Protein AF-A0A453GKM0-F1 (afdb_monomer)

Mean predicted aligned error: 13.62 Å

Solvent-accessible surface area (backbone atoms only — not comparable to full-atom values): 10386 Å² total; per-residue (Å²): 113,34,30,34,34,32,33,28,54,34,49,58,72,64,46,64,76,41,42,71,58,51,40,50,35,50,33,73,74,59,54,47,85,49,45,45,57,44,78,76,44,75,44,70,41,86,98,52,61,33,18,39,39,31,32,33,50,40,43,39,63,84,92,52,70,64,48,74,66,48,52,51,52,39,52,52,52,50,49,34,36,56,72,60,77,41,76,81,78,55,64,46,96,81,44,48,56,68,46,75,47,45,81,76,38,47,81,93,59,80,88,78,79,69,84,74,66,74,70,74,75,74,80,76,80,82,82,82,90,84,85,74,98,60,66,64,88,80,43,65,92,41,51,67,59,53,52,52,51,48,46,62,74,65,66,62,54,97,90,59,85,88,83,90,81,88,84,132

Foldseek 3Di:
DWKKKWKFLAAPVLCVVCVVLVQVLCCVQQNDPQKGKDFPDWADDPPGSMTMTMMDIGGPPPPDDQDPVSLVSNLVSLLCCQLVVDHRDGPCVRTNGMGDMGTPDGVVDHDHDHPPPPPPPPLPPDDDDDDDPDDPVVCVVPVVVVVVVVCVVVVDDPPDDDDDDDDD

pLDDT: mean 84.75, std 13.04, range [45.22, 97.81]

Sequence (168 aa):
DIVASFRLQKNVSELRGNLSKLVLDIYAEVGVPNSIVAVDLLHPLAGSNWTNVIFSIVPYPKNSTISSMGLSIIRSSFMSLVVRQSTLHLTKSMFGNSSSFEVLKFPGGITIIPPQHAFPPETLHATFNFTLNFPIYKVQDRTDELKDQMKKGLLLNSNEGMRANAAL

Nearest PDB structures (foldseek):
  5c2u-assembly1_A  TM=5.821E-01  e=3.612E-05  Xenopus laevis
  3rg6-assembly1_B  TM=4.804E-01  e=3.299E-01  Synechococcus elongatus PCC 6301
  4v4r-assembly1_AY  TM=2.316E-01  e=1.888E-01  Thermus thermophilus HB8
  7nqh-assembly1_BL  TM=2.927E-01  e=1.214E+00  Homo sapiens
  7oj0-assembly1_8  TM=2.758E-01  e=2.122E+00  Escherichia coli K-12

Organism: Aegilops tauschii subsp. strangulata (NCBI:txid200361)

InterPro domains:
  IPR055464 Domain of unknown function DUF7036 [PF23041] (5-96)

Structure (mmCIF, N/CA/C/O backbone):
data_AF-A0A453GKM0-F1
#
_entry.id   AF-A0A453GKM0-F1
#
loop_
_atom_site.group_PDB
_atom_site.id
_atom_site.type_symbol
_atom_site.label_atom_id
_atom_site.label_alt_id
_atom_site.label_comp_id
_atom_site.label_asym_id
_atom_site.label_entity_id
_atom_site.label_seq_id
_atom_site.pdbx_PDB_ins_code
_atom_site.Cartn_x
_atom_site.Cartn_y
_atom_site.Cartn_z
_atom_site.occupancy
_atom_site.B_iso_or_equiv
_atom_site.auth_seq_id
_atom_site.auth_comp_id
_atom_site.auth_asym_id
_atom_site.auth_atom_id
_atom_site.pdbx_PDB_model_num
ATOM 1 N N . ASP A 1 1 ? 11.221 -8.151 -5.316 1.00 78.88 1 ASP A N 1
ATOM 2 C CA . ASP A 1 1 ? 9.830 -7.704 -5.545 1.00 78.88 1 ASP A CA 1
ATOM 3 C C . ASP A 1 1 ? 9.366 -6.820 -4.413 1.00 78.88 1 ASP A C 1
ATOM 5 O O . ASP A 1 1 ? 9.678 -7.108 -3.256 1.00 78.88 1 ASP A O 1
ATOM 9 N N . ILE A 1 2 ? 8.664 -5.750 -4.767 1.00 95.25 2 ILE A N 1
ATOM 10 C CA . ILE A 1 2 ? 7.949 -4.871 -3.845 1.00 95.25 2 ILE A CA 1
ATOM 11 C C . ILE A 1 2 ? 6.476 -5.256 -3.926 1.00 95.25 2 ILE A C 1
ATOM 13 O O . ILE A 1 2 ? 5.954 -5.359 -5.031 1.00 95.25 2 ILE A O 1
ATOM 17 N N . VAL A 1 3 ? 5.828 -5.481 -2.786 1.00 97.06 3 VAL A N 1
ATOM 18 C CA . VAL A 1 3 ? 4.428 -5.913 -2.711 1.00 97.06 3 VAL A CA 1
ATOM 19 C C . VAL A 1 3 ? 3.706 -5.075 -1.668 1.00 97.06 3 VAL A C 1
ATOM 21 O O . VAL A 1 3 ? 4.197 -4.905 -0.548 1.00 97.06 3 VAL A O 1
ATOM 24 N N . ALA A 1 4 ? 2.534 -4.574 -2.029 1.00 97.12 4 ALA A N 1
ATOM 25 C CA . ALA A 1 4 ? 1.671 -3.810 -1.147 1.00 97.12 4 ALA A CA 1
ATOM 26 C C . ALA A 1 4 ? 0.206 -4.188 -1.364 1.00 97.12 4 ALA A C 1
ATOM 28 O O . ALA A 1 4 ? -0.156 -4.858 -2.335 1.00 97.12 4 ALA A O 1
ATOM 29 N N . SER A 1 5 ? -0.638 -3.768 -0.432 1.00 97.25 5 SER A N 1
ATOM 30 C CA . SER A 1 5 ? -2.076 -3.920 -0.555 1.00 97.25 5 SER A CA 1
ATOM 31 C C . SER A 1 5 ? -2.824 -2.691 -0.083 1.00 97.25 5 SER A C 1
ATOM 33 O O . SER A 1 5 ? -2.304 -1.885 0.683 1.00 97.25 5 SER A O 1
ATOM 35 N N . PHE A 1 6 ? -4.041 -2.533 -0.579 1.00 96.81 6 PHE A N 1
ATOM 36 C CA . PHE A 1 6 ? -4.976 -1.522 -0.115 1.00 96.81 6 PHE A CA 1
ATOM 37 C C . PHE A 1 6 ? -6.402 -1.975 -0.402 1.00 96.81 6 PHE A C 1
ATOM 39 O O . PHE A 1 6 ? -6.653 -2.842 -1.239 1.00 96.81 6 PHE A O 1
ATOM 46 N N . ARG A 1 7 ? -7.365 -1.364 0.279 1.00 95.44 7 ARG A N 1
ATOM 47 C CA . ARG A 1 7 ? -8.783 -1.670 0.112 1.00 95.44 7 ARG A CA 1
ATOM 48 C C . ARG A 1 7 ? -9.437 -0.674 -0.829 1.00 95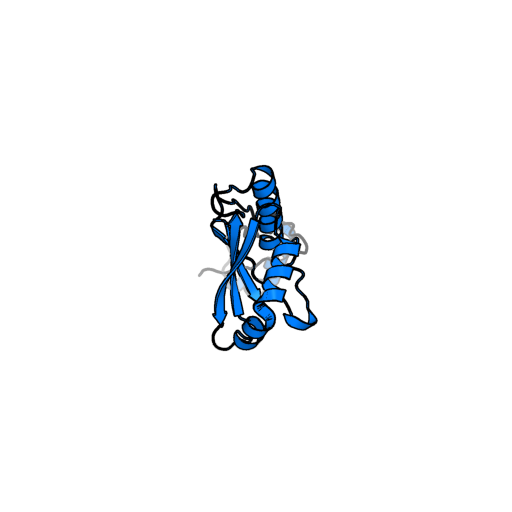.44 7 ARG A C 1
ATOM 50 O O . ARG A 1 7 ? -9.218 0.528 -0.702 1.00 95.44 7 ARG A O 1
ATOM 57 N N . LEU A 1 8 ? -10.296 -1.176 -1.709 1.00 95.19 8 LEU A N 1
ATOM 58 C CA . LEU A 1 8 ? -11.169 -0.393 -2.581 1.00 95.19 8 LEU A CA 1
ATOM 59 C C . LEU A 1 8 ? -12.626 -0.665 -2.268 1.00 95.19 8 LEU A C 1
ATOM 61 O O . LEU A 1 8 ? -13.007 -1.825 -2.141 1.00 95.19 8 LEU A O 1
ATOM 65 N N . GLN A 1 9 ? -13.445 0.382 -2.209 1.00 93.12 9 GLN A N 1
ATOM 66 C CA . GLN A 1 9 ? -14.893 0.277 -2.026 1.00 93.12 9 GLN A CA 1
ATOM 67 C C . GLN A 1 9 ? -15.594 -0.106 -3.340 1.00 93.12 9 GLN A C 1
ATOM 69 O O . GLN A 1 9 ? -16.404 0.644 -3.890 1.00 93.12 9 GLN A O 1
ATOM 74 N N . LYS A 1 10 ? -15.208 -1.256 -3.890 1.00 93.38 10 LYS A N 1
ATOM 75 C CA . LYS A 1 10 ? -15.690 -1.771 -5.166 1.00 93.38 10 LYS A CA 1
ATOM 76 C C . LYS A 1 10 ? -15.675 -3.296 -5.166 1.00 93.38 10 LYS A C 1
ATOM 78 O O . LYS A 1 10 ? -14.793 -3.904 -4.555 1.00 93.38 10 LYS A O 1
ATOM 83 N N . ASN A 1 11 ? -16.609 -3.918 -5.884 1.00 92.12 11 ASN A N 1
ATOM 84 C CA . ASN A 1 11 ? -16.677 -5.374 -5.980 1.00 92.12 11 ASN A CA 1
ATOM 85 C C . ASN A 1 11 ? -15.628 -5.925 -6.957 1.00 92.12 11 ASN A C 1
ATOM 87 O O . ASN A 1 11 ? -15.283 -5.285 -7.952 1.00 92.12 11 ASN A O 1
ATOM 91 N N . VAL A 1 12 ? -15.180 -7.164 -6.728 1.00 92.88 12 VAL A N 1
ATOM 92 C CA . VAL A 1 12 ? -14.171 -7.839 -7.567 1.00 92.88 12 VAL A CA 1
ATOM 93 C C . VAL A 1 12 ? -14.554 -7.834 -9.050 1.00 92.88 12 VAL A C 1
ATOM 95 O O . VAL A 1 12 ? -13.710 -7.541 -9.891 1.00 92.88 12 VAL A O 1
ATOM 98 N N . SER A 1 13 ? -15.815 -8.117 -9.391 1.00 91.56 13 SER A N 1
ATOM 99 C CA . SER A 1 13 ? -16.273 -8.158 -10.789 1.00 91.56 13 SER A CA 1
ATOM 100 C C . SER A 1 13 ? -16.103 -6.813 -11.503 1.00 91.56 13 SER A C 1
ATOM 102 O O . SER A 1 13 ? -15.640 -6.771 -12.641 1.00 91.56 13 SER A O 1
ATOM 104 N N . GLU A 1 14 ? -16.412 -5.708 -10.821 1.00 90.94 14 GLU A N 1
ATOM 105 C CA . GLU A 1 14 ? -16.273 -4.355 -11.371 1.00 90.94 14 GLU A CA 1
ATOM 106 C C . GLU A 1 14 ? -14.799 -3.942 -11.505 1.00 90.94 14 GLU A C 1
ATOM 108 O O . GLU A 1 14 ? -14.421 -3.287 -12.479 1.00 90.94 14 GLU A O 1
ATOM 113 N N . LEU A 1 15 ? -13.956 -4.357 -10.551 1.00 93.19 15 LEU A N 1
ATOM 114 C CA . LEU A 1 15 ? -12.510 -4.134 -10.608 1.00 93.19 15 LEU A CA 1
ATOM 115 C C . LEU A 1 15 ? -11.865 -4.916 -11.752 1.00 93.19 15 LEU 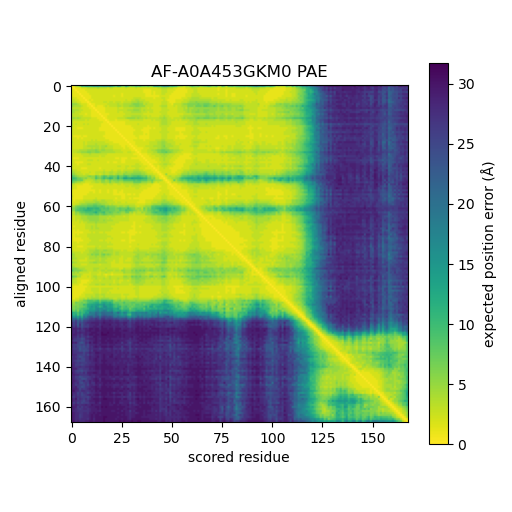A C 1
ATOM 117 O O . LEU A 1 15 ? -11.045 -4.362 -12.480 1.00 93.19 15 LEU A O 1
ATOM 121 N N . ARG A 1 16 ? -12.268 -6.175 -11.966 1.00 93.00 16 ARG A N 1
ATOM 122 C CA . ARG A 1 16 ? -11.774 -6.996 -13.083 1.00 93.00 16 ARG A CA 1
ATOM 123 C C . ARG A 1 16 ? -12.133 -6.393 -14.439 1.00 93.00 16 ARG A C 1
ATOM 125 O O . ARG A 1 16 ? -11.296 -6.423 -15.334 1.00 93.00 16 ARG A O 1
ATOM 132 N N . GLY A 1 17 ? -13.323 -5.804 -14.571 1.00 93.19 17 GLY A N 1
ATOM 133 C CA . GLY A 1 17 ? -13.732 -5.094 -15.788 1.00 93.19 17 GLY A CA 1
ATOM 134 C C . GLY A 1 17 ? -12.881 -3.857 -16.105 1.00 93.19 17 GLY A C 1
ATOM 135 O O . GLY A 1 17 ? -12.766 -3.483 -17.266 1.00 93.19 17 GLY A O 1
ATOM 136 N N . ASN A 1 18 ? -12.240 -3.255 -15.097 1.00 94.50 18 ASN A N 1
ATOM 137 C CA . ASN A 1 18 ? -11.457 -2.020 -15.223 1.00 94.50 18 ASN A CA 1
ATOM 138 C C . ASN A 1 18 ? -9.984 -2.195 -14.809 1.00 94.50 18 ASN A C 1
ATOM 140 O O . ASN A 1 18 ? -9.314 -1.227 -14.438 1.00 94.50 18 ASN A O 1
ATOM 144 N N . LEU A 1 19 ? -9.464 -3.426 -14.877 1.00 95.00 19 LEU A N 1
ATOM 145 C CA . LEU A 1 19 ? -8.154 -3.780 -14.327 1.00 95.00 19 LEU A CA 1
ATOM 146 C C . LEU A 1 19 ? -7.007 -2.975 -14.954 1.00 95.00 19 LEU A C 1
ATOM 148 O O . LEU A 1 19 ? -6.121 -2.512 -14.241 1.00 95.00 19 LEU A O 1
ATOM 152 N N . SER A 1 20 ? -7.038 -2.751 -16.270 1.00 95.25 20 SER A N 1
ATOM 153 C CA . SER A 1 20 ? -6.009 -1.967 -16.968 1.00 95.25 20 SER A CA 1
ATOM 154 C C . SER A 1 20 ? -5.935 -0.530 -16.454 1.00 95.25 20 SER A C 1
ATOM 156 O O . SER A 1 20 ? -4.846 0.003 -16.265 1.00 95.25 20 SER A O 1
ATOM 158 N N . LYS A 1 21 ? -7.088 0.089 -16.176 1.00 95.94 21 LYS A N 1
ATOM 159 C CA . LYS A 1 21 ? -7.139 1.443 -15.622 1.00 95.94 21 LYS A CA 1
ATOM 160 C C . LYS A 1 21 ? -6.679 1.471 -14.164 1.00 95.94 21 LYS A C 1
ATOM 162 O O . LYS A 1 21 ? -5.978 2.399 -13.785 1.00 95.94 21 LYS A O 1
ATOM 167 N N . LEU A 1 22 ? -6.994 0.436 -13.383 1.00 96.31 22 LEU A N 1
ATOM 168 C CA . LEU A 1 22 ? -6.500 0.300 -12.012 1.00 96.31 22 LEU A CA 1
ATOM 169 C C . LEU A 1 22 ? -4.967 0.215 -11.977 1.00 96.31 22 LEU A C 1
ATOM 171 O O . LEU A 1 22 ? -4.334 0.924 -11.203 1.00 96.31 22 LEU A O 1
ATOM 175 N N . VAL A 1 23 ? -4.368 -0.606 -12.844 1.00 96.94 23 VAL A N 1
ATOM 176 C CA . VAL A 1 23 ? -2.905 -0.724 -12.968 1.00 96.94 23 VAL A CA 1
ATOM 177 C C . VAL A 1 23 ? -2.268 0.614 -13.348 1.00 96.94 23 VAL A C 1
ATOM 179 O O . VAL A 1 23 ? -1.260 0.994 -12.757 1.00 96.94 23 VAL A O 1
ATOM 182 N N . LEU A 1 24 ? -2.863 1.339 -14.301 1.00 96.31 24 LEU A N 1
ATOM 183 C CA . LEU A 1 24 ? -2.380 2.658 -14.717 1.00 96.31 24 LEU A CA 1
ATOM 184 C C . LEU A 1 24 ? -2.441 3.683 -13.581 1.00 96.31 24 LEU A C 1
ATOM 186 O O . LEU A 1 24 ? -1.473 4.409 -13.380 1.00 96.31 24 LEU A O 1
ATOM 190 N N . ASP A 1 25 ? -3.544 3.723 -12.834 1.00 96.38 25 ASP A N 1
ATOM 191 C CA . ASP A 1 25 ? -3.703 4.659 -11.719 1.00 96.38 25 ASP A CA 1
ATOM 192 C C . ASP A 1 25 ? -2.712 4.349 -10.588 1.00 96.38 25 ASP A C 1
ATOM 194 O O . ASP A 1 25 ? -2.070 5.254 -10.067 1.00 96.38 25 ASP A O 1
ATOM 198 N N . ILE A 1 26 ? -2.498 3.070 -10.259 1.00 96.94 26 ILE A N 1
ATOM 199 C CA . ILE A 1 26 ? -1.478 2.683 -9.271 1.00 96.94 26 ILE A CA 1
ATOM 200 C C . ILE A 1 26 ? -0.075 3.069 -9.768 1.00 96.94 26 ILE A C 1
ATOM 202 O O . ILE A 1 26 ? 0.722 3.605 -9.000 1.00 96.94 26 ILE A O 1
ATOM 206 N N . TYR A 1 27 ? 0.244 2.836 -11.046 1.00 96.56 27 TYR A N 1
ATOM 207 C CA . TYR A 1 27 ? 1.540 3.230 -11.605 1.00 96.56 27 TYR A CA 1
ATOM 208 C C . TYR A 1 27 ? 1.741 4.752 -11.583 1.00 96.56 27 TYR A C 1
ATOM 210 O O . TYR A 1 27 ? 2.848 5.208 -11.319 1.00 96.56 27 TYR A O 1
ATOM 218 N N . ALA A 1 28 ? 0.692 5.541 -11.815 1.00 95.25 28 ALA A N 1
ATOM 219 C CA . ALA A 1 28 ? 0.774 6.998 -11.740 1.00 95.25 28 ALA A CA 1
ATOM 220 C C . ALA A 1 28 ? 1.094 7.500 -10.320 1.00 95.25 28 ALA A C 1
ATOM 222 O O . ALA A 1 28 ? 1.818 8.481 -10.174 1.00 95.25 28 ALA A O 1
ATOM 223 N N . GLU A 1 29 ? 0.597 6.814 -9.288 1.00 94.50 29 GLU A N 1
ATOM 224 C CA . GLU A 1 29 ? 0.785 7.219 -7.891 1.00 94.50 29 GLU A CA 1
ATOM 225 C C . GLU A 1 29 ? 2.118 6.742 -7.290 1.00 94.50 29 GLU A C 1
ATOM 227 O O . GLU A 1 29 ? 2.748 7.459 -6.512 1.00 94.50 29 GLU A O 1
ATOM 232 N N . VAL A 1 30 ? 2.546 5.512 -7.600 1.00 95.06 30 VAL A N 1
ATOM 233 C CA . VAL A 1 30 ? 3.700 4.874 -6.928 1.00 95.06 30 VAL A CA 1
ATOM 234 C C . VAL A 1 30 ? 4.715 4.236 -7.876 1.00 95.06 30 VAL A C 1
ATOM 236 O O . VAL A 1 30 ? 5.709 3.667 -7.422 1.00 95.06 30 VAL A O 1
ATOM 239 N N . GLY A 1 31 ? 4.476 4.293 -9.184 1.00 93.25 31 GLY A N 1
ATOM 240 C CA . GLY A 1 31 ? 5.373 3.741 -10.190 1.00 93.25 31 GLY A CA 1
ATOM 241 C C . GLY A 1 31 ? 6.660 4.549 -10.335 1.00 93.25 31 GLY A C 1
ATOM 242 O O . GLY A 1 31 ? 6.720 5.750 -10.078 1.00 93.25 31 GLY A O 1
ATOM 243 N N . VAL A 1 32 ? 7.714 3.871 -10.784 1.00 95.44 32 VAL A N 1
ATOM 244 C CA . VAL A 1 32 ? 9.001 4.489 -11.132 1.00 95.44 32 VAL A CA 1
ATOM 245 C C . VAL A 1 32 ? 9.447 4.025 -12.518 1.00 95.44 32 VAL A C 1
ATOM 247 O O . VAL A 1 32 ? 9.017 2.959 -12.971 1.00 95.44 32 VAL A O 1
ATOM 250 N N . PRO A 1 33 ? 10.338 4.765 -13.200 1.00 92.50 33 PRO A N 1
ATOM 251 C CA . PRO A 1 33 ? 10.909 4.310 -14.463 1.00 92.50 33 PRO A CA 1
ATOM 252 C C . PRO A 1 33 ? 11.528 2.910 -14.352 1.00 92.50 33 PRO A C 1
ATOM 254 O O . PRO A 1 33 ? 12.057 2.536 -13.304 1.00 92.50 33 PRO A O 1
ATOM 257 N N . ASN A 1 34 ? 11.499 2.153 -15.450 1.00 91.38 34 ASN A N 1
ATOM 258 C CA . ASN A 1 34 ? 11.994 0.771 -15.522 1.00 91.38 34 ASN A CA 1
ATOM 259 C C . ASN A 1 34 ? 11.302 -0.186 -14.536 1.00 91.38 34 ASN A C 1
ATOM 261 O O . ASN A 1 34 ? 11.902 -1.147 -14.047 1.00 91.38 34 ASN A O 1
ATOM 265 N N . SER A 1 35 ? 10.033 0.079 -14.235 1.00 94.81 35 SER A N 1
ATOM 266 C CA . SER A 1 35 ? 9.180 -0.817 -13.466 1.00 94.81 35 SER A CA 1
ATOM 267 C C . SER A 1 35 ? 7.803 -0.931 -14.103 1.00 94.81 35 SER A C 1
ATOM 269 O O . SER A 1 35 ? 7.416 -0.112 -14.935 1.00 94.81 35 SER A O 1
ATOM 271 N N . ILE A 1 36 ? 7.071 -1.964 -13.713 1.00 95.44 36 ILE A N 1
ATOM 272 C CA . ILE A 1 36 ? 5.652 -2.121 -14.010 1.00 95.44 36 ILE A CA 1
ATOM 273 C C . ILE A 1 36 ? 4.908 -2.446 -12.722 1.00 95.44 36 ILE A C 1
ATOM 275 O O . ILE A 1 36 ? 5.466 -3.043 -11.798 1.00 95.44 36 ILE A O 1
ATOM 279 N N . VAL A 1 37 ? 3.634 -2.068 -12.693 1.00 97.00 37 VAL A N 1
ATOM 280 C CA . VAL A 1 37 ? 2.688 -2.498 -11.666 1.00 97.00 37 VAL A CA 1
ATOM 281 C C . VAL A 1 37 ? 1.930 -3.715 -12.179 1.00 97.00 37 VAL A C 1
ATOM 283 O O . VAL A 1 37 ? 1.415 -3.705 -13.297 1.00 97.00 37 VAL A O 1
ATOM 286 N N . ALA A 1 38 ? 1.824 -4.745 -11.349 1.00 95.88 38 ALA A N 1
ATOM 287 C CA . ALA A 1 38 ? 0.956 -5.888 -11.581 1.00 95.88 38 ALA A CA 1
ATOM 288 C C . ALA A 1 38 ? -0.020 -6.025 -10.411 1.00 95.88 38 ALA A C 1
ATOM 290 O O . ALA A 1 38 ? 0.378 -5.935 -9.256 1.00 95.88 38 ALA A O 1
ATOM 291 N N . VAL A 1 39 ? -1.305 -6.226 -10.700 1.00 97.00 39 VAL A N 1
ATOM 292 C CA . VAL A 1 39 ? -2.288 -6.592 -9.672 1.00 97.00 39 VAL A CA 1
ATOM 293 C C . VAL A 1 39 ? -2.249 -8.108 -9.525 1.00 97.00 39 VAL A C 1
ATOM 295 O O . VAL A 1 39 ? -2.638 -8.827 -10.444 1.00 97.00 39 VAL A O 1
ATOM 298 N N . ASP A 1 40 ? -1.766 -8.578 -8.379 1.00 95.75 40 ASP A N 1
ATOM 299 C CA . ASP A 1 40 ? -1.522 -9.995 -8.113 1.00 95.75 40 ASP A CA 1
ATOM 300 C C . ASP A 1 40 ? -2.801 -10.709 -7.655 1.00 95.75 40 ASP A C 1
ATOM 302 O O . ASP A 1 40 ? -3.077 -11.835 -8.068 1.00 95.75 40 ASP A O 1
ATOM 306 N N . LEU A 1 41 ? -3.600 -10.058 -6.799 1.00 96.06 41 LEU A N 1
ATOM 307 C CA . LEU A 1 41 ? -4.817 -10.646 -6.238 1.00 96.06 41 LEU A CA 1
ATOM 308 C C . LEU A 1 41 ? -5.880 -9.587 -5.935 1.00 96.06 41 LEU A C 1
ATOM 310 O O . LEU A 1 41 ? -5.591 -8.515 -5.410 1.00 96.06 41 LEU A O 1
ATOM 314 N N . LEU A 1 42 ? -7.136 -9.940 -6.205 1.00 96.62 42 LEU A N 1
ATOM 315 C CA . LEU A 1 42 ? -8.320 -9.209 -5.763 1.00 96.62 42 LEU A CA 1
ATOM 316 C C . LEU A 1 42 ? -9.097 -10.096 -4.791 1.00 96.62 42 LEU A C 1
ATOM 318 O O . LEU A 1 42 ? -9.712 -11.078 -5.207 1.00 96.62 42 LEU A O 1
ATOM 322 N N . HIS A 1 43 ? -9.054 -9.770 -3.502 1.00 95.12 43 HIS A N 1
ATOM 323 C CA . HIS A 1 43 ? -9.687 -10.560 -2.450 1.00 95.12 43 HIS A CA 1
ATOM 324 C C . HIS A 1 43 ? -10.941 -9.842 -1.921 1.00 95.12 43 HIS A C 1
ATOM 326 O O . HIS A 1 43 ? -10.813 -8.767 -1.330 1.00 95.12 43 HIS A O 1
ATOM 332 N N . PRO A 1 44 ? -12.154 -10.387 -2.115 1.00 93.94 44 PRO A N 1
ATOM 333 C CA . PRO A 1 44 ? -13.375 -9.761 -1.615 1.00 93.94 44 PRO A CA 1
ATOM 334 C C . PRO A 1 44 ? -13.427 -9.823 -0.084 1.00 93.94 44 PRO A C 1
ATOM 336 O O . PRO A 1 44 ? -13.118 -10.856 0.505 1.00 93.94 44 PRO A O 1
ATOM 339 N N . LEU A 1 45 ? -13.854 -8.744 0.574 1.00 90.62 45 LEU A N 1
ATOM 340 C CA . LEU A 1 45 ? -14.129 -8.780 2.010 1.00 90.62 45 LEU A CA 1
ATOM 341 C C . LEU A 1 45 ? -15.551 -9.306 2.231 1.00 90.62 45 LEU A C 1
ATOM 343 O O . LEU A 1 45 ? -16.521 -8.718 1.751 1.00 90.62 45 LEU A O 1
ATOM 347 N N . ALA A 1 46 ? -15.677 -10.415 2.962 1.00 86.81 46 ALA A N 1
ATOM 348 C CA . ALA A 1 46 ? -16.966 -11.045 3.230 1.00 86.81 46 ALA A CA 1
ATOM 349 C C . ALA A 1 46 ? -17.956 -10.058 3.876 1.00 86.81 46 ALA A C 1
ATOM 351 O O . ALA A 1 46 ? -17.618 -9.357 4.829 1.00 86.81 46 ALA A O 1
ATOM 352 N N . GLY A 1 47 ? -19.180 -10.008 3.343 1.00 82.94 47 GLY A N 1
ATOM 353 C CA . GLY A 1 47 ? -20.244 -9.137 3.854 1.00 82.94 47 GLY A CA 1
ATOM 354 C C . GLY A 1 47 ? -20.029 -7.639 3.605 1.00 82.94 47 GLY A C 1
ATOM 355 O O . GLY A 1 47 ? -20.665 -6.824 4.265 1.00 82.94 47 GLY A O 1
ATOM 356 N N . SER A 1 48 ? -19.138 -7.261 2.684 1.00 87.50 48 SER A N 1
ATOM 357 C CA . SER A 1 48 ? -18.760 -5.871 2.438 1.00 87.50 48 SER A CA 1
ATOM 358 C C . SER A 1 48 ? -18.634 -5.573 0.942 1.00 87.50 48 SER A C 1
ATOM 360 O O . SER A 1 48 ? -18.314 -6.455 0.150 1.00 87.50 48 SER A O 1
ATOM 362 N N . ASN A 1 49 ? -18.838 -4.314 0.544 1.00 90.06 49 ASN A N 1
ATOM 363 C CA . ASN A 1 49 ? -18.576 -3.842 -0.823 1.00 90.06 49 ASN A CA 1
ATOM 364 C C . ASN A 1 49 ? -17.109 -3.436 -1.033 1.00 90.06 49 ASN A C 1
ATOM 366 O O . ASN A 1 49 ? -16.802 -2.608 -1.889 1.00 90.06 49 ASN A O 1
ATOM 370 N N . TRP A 1 50 ? -16.214 -3.979 -0.211 1.00 94.12 50 TRP A N 1
ATOM 371 C CA . TRP A 1 50 ? -14.791 -3.701 -0.258 1.00 94.12 50 TRP A CA 1
ATOM 372 C C . TRP A 1 50 ? -14.023 -4.897 -0.816 1.00 94.12 50 TRP A C 1
ATOM 374 O O . TRP A 1 50 ? -14.297 -6.050 -0.484 1.00 94.12 50 TRP A O 1
ATOM 384 N N . THR A 1 51 ? -13.006 -4.611 -1.618 1.00 95.62 51 THR A N 1
ATOM 385 C CA . THR A 1 51 ? -12.052 -5.594 -2.129 1.00 95.62 51 THR A CA 1
ATOM 386 C C . THR A 1 51 ? -10.654 -5.195 -1.690 1.00 95.62 51 THR A C 1
ATOM 388 O O . THR A 1 51 ? -10.259 -4.039 -1.846 1.00 95.62 51 THR A O 1
ATOM 391 N N . ASN A 1 52 ? -9.897 -6.145 -1.151 1.00 96.62 52 ASN A N 1
ATOM 392 C CA . ASN A 1 52 ? -8.471 -5.981 -0.926 1.00 96.62 52 ASN A CA 1
ATOM 393 C C . ASN A 1 52 ? -7.726 -6.216 -2.243 1.00 96.62 52 ASN A C 1
ATOM 395 O O . ASN A 1 52 ? -7.833 -7.289 -2.840 1.00 96.62 52 ASN A O 1
ATOM 399 N N . VAL A 1 53 ? -6.989 -5.211 -2.692 1.00 97.44 53 VAL A N 1
ATOM 400 C CA . VAL A 1 53 ? -6.147 -5.262 -3.883 1.00 97.44 53 VAL A CA 1
ATOM 401 C C . VAL A 1 53 ? -4.724 -5.513 -3.427 1.00 97.44 53 VAL A C 1
ATOM 403 O O . VAL A 1 53 ? -4.167 -4.699 -2.698 1.00 97.44 53 VAL A O 1
ATOM 406 N N . ILE A 1 54 ? -4.133 -6.619 -3.864 1.00 97.81 54 ILE A N 1
ATOM 407 C CA . ILE A 1 54 ? -2.710 -6.905 -3.691 1.00 97.81 54 ILE A CA 1
ATOM 408 C C . ILE A 1 54 ? -2.032 -6.643 -5.026 1.00 97.81 54 ILE A C 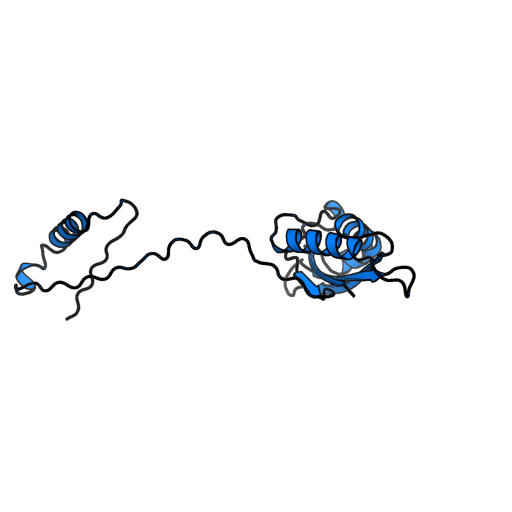1
ATOM 410 O O . ILE A 1 54 ? -2.487 -7.138 -6.060 1.00 97.81 54 ILE A O 1
ATOM 414 N N . PHE A 1 55 ? -0.967 -5.855 -5.002 1.00 97.81 55 PHE A N 1
ATOM 415 C CA . PHE A 1 55 ? -0.215 -5.508 -6.193 1.00 97.81 55 PHE A CA 1
ATOM 416 C C . PHE A 1 55 ? 1.287 -5.536 -5.927 1.00 97.81 55 PHE A C 1
ATOM 418 O O . PHE A 1 55 ? 1.754 -5.332 -4.800 1.00 97.81 55 PHE A O 1
ATOM 425 N N . SER A 1 56 ? 2.038 -5.725 -7.003 1.00 97.31 56 SER A N 1
ATOM 426 C CA . SER A 1 56 ? 3.485 -5.744 -7.006 1.00 97.31 56 SER A CA 1
ATOM 427 C C . SER A 1 56 ? 4.054 -4.690 -7.949 1.00 97.31 56 SER A C 1
ATOM 429 O O . SER A 1 56 ? 3.486 -4.378 -8.996 1.00 97.31 56 SER A O 1
ATOM 431 N N . ILE A 1 57 ? 5.198 -4.128 -7.555 1.00 96.50 57 ILE A N 1
ATOM 432 C CA . ILE A 1 57 ? 6.048 -3.311 -8.423 1.00 96.50 57 ILE A CA 1
ATOM 433 C C . ILE A 1 57 ? 7.276 -4.154 -8.747 1.00 96.50 57 ILE A C 1
ATOM 435 O O . ILE A 1 57 ? 8.049 -4.525 -7.851 1.00 96.50 57 ILE A O 1
ATOM 439 N N . VAL A 1 58 ? 7.443 -4.472 -10.029 1.00 94.81 58 VAL A N 1
ATOM 440 C CA . VAL A 1 58 ? 8.521 -5.337 -10.518 1.00 94.81 58 VAL A CA 1
ATOM 441 C C . VAL A 1 58 ? 9.355 -4.629 -11.588 1.00 94.81 58 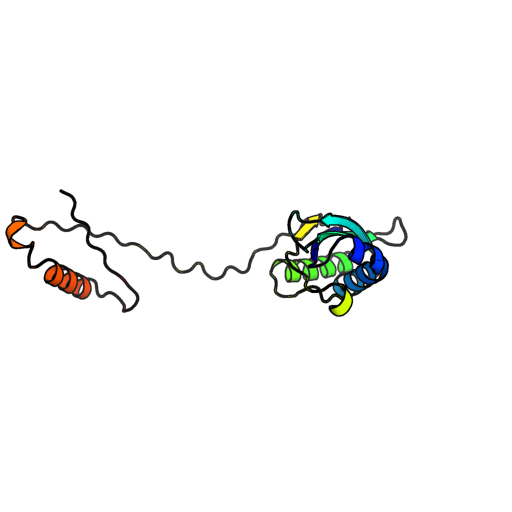VAL A C 1
ATOM 443 O O . VAL A 1 58 ? 8.820 -3.793 -12.319 1.00 94.81 58 VAL A O 1
ATOM 446 N N . PRO A 1 59 ? 10.662 -4.928 -11.694 1.00 94.00 59 PRO A N 1
ATOM 447 C CA . PRO A 1 59 ? 11.514 -4.336 -12.719 1.00 94.00 59 PRO A CA 1
ATOM 448 C C . PRO A 1 59 ? 11.050 -4.687 -14.140 1.00 94.00 59 PRO A C 1
ATOM 450 O O . PRO A 1 59 ? 10.635 -5.817 -14.414 1.00 94.00 59 PRO A O 1
ATOM 453 N N . TYR A 1 60 ? 11.164 -3.723 -15.051 1.00 91.94 60 TYR A N 1
ATOM 454 C CA . TYR A 1 60 ? 10.933 -3.907 -16.481 1.00 91.94 60 TYR A CA 1
ATOM 455 C C . TYR A 1 60 ? 12.006 -3.159 -17.289 1.00 91.94 60 TYR A C 1
ATOM 457 O O . TYR A 1 60 ? 12.278 -1.999 -16.976 1.00 91.94 60 TYR A O 1
ATOM 465 N N . PRO A 1 61 ? 12.637 -3.765 -18.313 1.00 91.50 61 PRO A N 1
ATOM 466 C CA . PRO A 1 61 ? 12.410 -5.110 -18.859 1.00 91.50 61 PRO A CA 1
ATOM 467 C C . PRO A 1 61 ? 12.755 -6.236 -17.872 1.00 91.50 61 PRO A C 1
ATOM 469 O O . PRO A 1 61 ? 13.475 -6.021 -16.900 1.00 91.50 61 PRO A O 1
ATOM 472 N N . LYS A 1 62 ? 12.231 -7.449 -18.106 1.00 82.50 62 LYS A N 1
ATOM 473 C CA . LYS A 1 62 ? 12.542 -8.615 -17.256 1.00 82.50 62 LYS A CA 1
ATOM 474 C C . LYS A 1 62 ? 14.065 -8.783 -17.133 1.00 82.50 62 LYS A C 1
ATOM 476 O O . LYS A 1 62 ? 14.773 -8.652 -18.127 1.00 82.50 62 LYS A O 1
ATOM 481 N N . ASN A 1 63 ? 14.537 -9.094 -15.924 1.00 84.25 63 ASN A N 1
ATOM 482 C CA . ASN A 1 63 ? 15.952 -9.174 -15.516 1.00 84.25 63 ASN A CA 1
ATOM 483 C C . ASN A 1 63 ? 16.665 -7.830 -15.282 1.00 84.25 63 ASN A C 1
ATOM 485 O O . ASN A 1 63 ? 17.857 -7.832 -14.979 1.00 84.25 63 ASN A O 1
ATOM 489 N N . SER A 1 64 ? 15.970 -6.694 -15.379 1.00 89.69 64 SER A N 1
ATOM 490 C CA . SER A 1 64 ? 16.500 -5.428 -14.871 1.00 89.69 64 SER A CA 1
ATOM 491 C C . SER A 1 64 ? 16.369 -5.340 -13.346 1.00 89.69 64 SER A C 1
ATOM 493 O O . SER A 1 64 ? 15.748 -6.182 -12.689 1.00 89.69 64 SER A O 1
ATOM 495 N N . THR A 1 65 ? 16.960 -4.298 -12.767 1.00 90.50 65 THR A N 1
ATOM 496 C CA . THR A 1 65 ? 16.786 -3.942 -11.360 1.00 90.50 65 THR A CA 1
ATOM 497 C C . THR A 1 65 ? 16.187 -2.546 -11.252 1.00 90.50 65 THR A C 1
ATOM 499 O O . THR A 1 65 ? 16.486 -1.653 -12.046 1.00 90.50 65 THR A O 1
ATOM 502 N N . ILE A 1 66 ? 15.328 -2.346 -10.251 1.00 93.00 66 ILE A N 1
ATOM 503 C CA . ILE A 1 66 ? 14.895 -0.998 -9.877 1.00 93.00 66 ILE A CA 1
ATOM 504 C C . ILE A 1 66 ? 16.099 -0.306 -9.233 1.00 93.00 66 ILE A C 1
ATOM 506 O O . ILE A 1 66 ? 16.739 -0.867 -8.342 1.00 93.00 66 ILE A O 1
ATOM 510 N N . SER A 1 67 ? 16.417 0.901 -9.695 1.00 93.81 67 SER A N 1
ATOM 511 C CA . SER A 1 67 ? 17.560 1.663 -9.191 1.00 93.81 67 SER A CA 1
ATOM 512 C C . SER A 1 67 ? 17.400 2.014 -7.709 1.00 93.81 67 SER A C 1
ATOM 514 O O . SER A 1 67 ? 16.285 2.128 -7.198 1.00 93.81 67 SER A O 1
ATOM 516 N N . SER A 1 68 ? 18.511 2.274 -7.016 1.00 92.88 68 SER A N 1
ATOM 517 C CA . SER A 1 68 ? 18.490 2.723 -5.615 1.00 92.88 68 SER A CA 1
ATOM 518 C C . SER A 1 68 ? 17.652 3.992 -5.422 1.00 92.88 68 SER A C 1
ATOM 520 O O . SER A 1 68 ? 16.951 4.122 -4.423 1.00 92.88 68 SER A O 1
ATOM 522 N N . MET A 1 69 ? 17.676 4.901 -6.404 1.00 94.31 69 MET A N 1
ATOM 523 C CA . MET A 1 69 ? 16.819 6.089 -6.422 1.00 94.31 69 MET A CA 1
ATOM 524 C C . MET A 1 69 ? 15.336 5.708 -6.518 1.00 94.31 69 MET A C 1
ATOM 526 O O . MET A 1 69 ? 14.531 6.186 -5.724 1.00 94.31 69 MET A O 1
ATOM 530 N N . GLY A 1 70 ? 14.976 4.804 -7.437 1.00 94.62 70 GLY A N 1
ATOM 531 C CA . GLY A 1 70 ? 13.604 4.311 -7.574 1.00 94.62 70 GLY A CA 1
ATOM 532 C C . GLY A 1 70 ? 13.101 3.636 -6.296 1.00 94.62 70 GLY A C 1
ATOM 533 O O . GLY A 1 70 ? 11.996 3.919 -5.846 1.00 94.62 70 GLY A O 1
ATOM 534 N N . LEU A 1 71 ? 13.937 2.820 -5.647 1.00 94.31 71 LEU A N 1
ATOM 535 C CA . LEU A 1 71 ? 13.608 2.213 -4.355 1.00 94.31 71 LEU A CA 1
ATOM 536 C C . LEU A 1 71 ? 13.357 3.269 -3.269 1.00 94.31 71 LEU A C 1
ATOM 538 O O . LEU A 1 71 ? 12.403 3.136 -2.507 1.00 94.31 71 LEU A O 1
ATOM 542 N N . SER A 1 72 ? 14.172 4.323 -3.196 1.00 93.50 72 SER A N 1
ATOM 543 C CA . SER A 1 72 ? 13.975 5.410 -2.228 1.00 93.50 72 SER A CA 1
ATOM 544 C C . SER A 1 72 ? 12.676 6.183 -2.467 1.00 93.50 72 SER A C 1
ATOM 546 O O . SER A 1 72 ? 11.975 6.489 -1.503 1.00 93.50 72 SER A O 1
ATOM 548 N N . ILE A 1 73 ? 12.324 6.439 -3.731 1.00 95.12 73 ILE A N 1
ATOM 549 C CA . ILE A 1 73 ? 11.063 7.096 -4.104 1.00 95.12 73 ILE A CA 1
ATOM 550 C C . ILE A 1 73 ? 9.871 6.237 -3.670 1.00 95.12 73 ILE A C 1
ATOM 552 O O . ILE A 1 73 ? 9.029 6.711 -2.912 1.00 95.12 73 ILE A O 1
ATOM 556 N N . ILE A 1 74 ? 9.838 4.955 -4.057 1.00 95.56 74 ILE A N 1
ATOM 557 C CA . ILE A 1 74 ? 8.736 4.051 -3.685 1.00 95.56 74 ILE A CA 1
ATOM 558 C C . ILE A 1 74 ? 8.629 3.937 -2.161 1.00 95.56 74 ILE A C 1
ATOM 560 O O . ILE A 1 74 ? 7.529 3.993 -1.615 1.00 95.56 74 ILE A O 1
ATOM 564 N N . ARG A 1 75 ? 9.764 3.811 -1.457 1.00 94.62 75 ARG A N 1
ATOM 565 C CA . ARG A 1 75 ? 9.792 3.748 0.010 1.00 94.62 75 ARG A CA 1
ATOM 566 C C . ARG A 1 75 ? 9.147 4.987 0.632 1.00 94.62 75 ARG A C 1
ATOM 568 O O . ARG A 1 75 ? 8.335 4.838 1.540 1.00 94.62 75 ARG A O 1
ATOM 575 N N . SER A 1 76 ? 9.486 6.182 0.148 1.00 92.56 76 SER A N 1
ATOM 576 C CA . SER A 1 76 ? 8.913 7.441 0.639 1.00 92.56 76 SER A CA 1
ATOM 577 C C . SER A 1 76 ? 7.403 7.519 0.386 1.00 92.56 76 SER A C 1
ATOM 579 O O . SER A 1 76 ? 6.650 7.808 1.319 1.00 92.56 76 SER A O 1
ATOM 581 N N . SER A 1 77 ? 6.945 7.163 -0.820 1.00 94.25 77 SER A N 1
ATOM 582 C CA . SER A 1 77 ? 5.514 7.121 -1.145 1.00 94.25 77 SER A CA 1
ATOM 583 C C . SER A 1 77 ? 4.759 6.132 -0.255 1.00 94.25 77 SER A C 1
ATOM 585 O O . SER A 1 77 ? 3.739 6.478 0.336 1.00 94.25 77 SER A O 1
ATOM 587 N N . PHE A 1 78 ? 5.282 4.915 -0.083 1.00 94.75 78 PHE A N 1
ATOM 588 C CA . PHE A 1 78 ? 4.662 3.892 0.764 1.00 94.75 78 PHE A CA 1
ATOM 589 C C . PHE A 1 78 ? 4.595 4.326 2.227 1.00 94.75 78 PHE A C 1
ATOM 591 O O . PHE A 1 78 ? 3.563 4.143 2.865 1.00 94.75 78 PHE A O 1
ATOM 598 N N . MET A 1 79 ? 5.661 4.937 2.754 1.00 92.12 79 MET A N 1
ATOM 599 C CA . MET A 1 79 ? 5.651 5.496 4.106 1.00 92.12 79 MET A CA 1
ATOM 600 C C . MET A 1 79 ? 4.519 6.511 4.270 1.00 92.12 79 MET A C 1
ATOM 602 O O . MET A 1 79 ? 3.723 6.369 5.195 1.00 92.12 79 MET A O 1
ATOM 606 N N . SER A 1 80 ? 4.406 7.471 3.347 1.00 91.75 80 SER A N 1
ATOM 607 C CA . SER A 1 80 ? 3.362 8.503 3.369 1.00 91.75 80 SER A CA 1
ATOM 608 C C . SER A 1 80 ? 1.945 7.912 3.334 1.00 91.75 80 SER A C 1
ATOM 610 O O . SER A 1 80 ? 1.079 8.344 4.101 1.00 91.75 80 SER A O 1
ATOM 612 N N . LEU A 1 81 ? 1.724 6.885 2.505 1.00 93.25 81 LEU A N 1
ATOM 613 C CA . LEU A 1 81 ? 0.440 6.187 2.387 1.00 93.25 81 LEU A CA 1
ATOM 614 C C . LEU A 1 81 ? 0.078 5.401 3.656 1.00 93.25 81 LEU A C 1
ATOM 616 O O . LEU A 1 81 ? -1.068 5.452 4.104 1.00 93.25 81 LEU A O 1
ATOM 620 N N . VAL A 1 82 ? 1.040 4.705 4.273 1.00 91.88 82 VAL A N 1
ATOM 621 C CA . VAL A 1 82 ? 0.797 3.939 5.510 1.00 91.88 82 VAL A CA 1
ATOM 622 C C . VAL A 1 82 ? 0.450 4.861 6.677 1.00 91.88 82 VAL A C 1
ATOM 624 O O . VAL A 1 82 ? -0.511 4.598 7.400 1.00 91.88 82 VAL A O 1
ATOM 627 N N . VAL A 1 83 ? 1.193 5.960 6.862 1.00 89.75 83 VAL A N 1
ATOM 628 C CA . VAL A 1 83 ? 0.907 6.923 7.942 1.00 89.75 83 VAL A CA 1
ATOM 629 C C . VAL A 1 83 ? -0.245 7.876 7.610 1.00 89.75 83 VAL A C 1
ATOM 631 O O . VAL A 1 83 ? -0.544 8.765 8.404 1.00 89.75 83 VAL A O 1
ATOM 634 N N . ARG A 1 84 ? -0.905 7.689 6.457 1.00 89.25 84 ARG A N 1
ATOM 635 C CA . ARG A 1 84 ? -2.059 8.476 5.991 1.00 89.25 84 ARG A CA 1
ATOM 636 C C . ARG A 1 84 ? -1.763 9.971 5.824 1.00 89.25 84 ARG A C 1
ATOM 638 O O . ARG A 1 84 ? -2.672 10.791 5.904 1.00 89.25 84 ARG A O 1
ATOM 645 N N . GLN A 1 85 ? -0.502 10.324 5.575 1.00 87.12 85 GLN A N 1
ATOM 646 C CA . GLN A 1 85 ? -0.122 11.675 5.141 1.00 87.12 85 GLN A CA 1
ATOM 647 C C . GLN A 1 85 ? -0.551 11.934 3.693 1.00 87.12 85 GLN A C 1
ATOM 649 O O . GLN A 1 85 ? -0.764 13.078 3.305 1.00 87.12 85 GLN A O 1
ATOM 654 N N . SER A 1 86 ? -0.696 10.868 2.909 1.00 89.56 86 SER A N 1
ATOM 655 C CA . SER A 1 86 ? -1.281 10.888 1.574 1.00 89.56 86 SER A CA 1
ATOM 656 C C . SER A 1 86 ? -2.274 9.740 1.404 1.00 89.56 86 SER A C 1
ATOM 658 O O . SER A 1 86 ? -2.343 8.807 2.211 1.00 89.56 86 SER A O 1
ATOM 660 N N . THR A 1 87 ? -3.062 9.824 0.339 1.00 90.38 87 THR A N 1
ATOM 661 C CA . THR A 1 87 ? -4.008 8.795 -0.095 1.00 90.38 87 THR A CA 1
ATOM 662 C C . THR A 1 87 ? -3.747 8.457 -1.554 1.00 90.38 87 THR A C 1
ATOM 664 O O . THR A 1 87 ? -3.323 9.331 -2.300 1.00 90.38 87 THR A O 1
ATOM 667 N N . LEU A 1 88 ? -4.037 7.222 -1.971 1.00 91.81 88 LEU A N 1
ATOM 668 C CA . LEU A 1 88 ? -3.982 6.845 -3.385 1.00 91.81 88 LEU A CA 1
ATOM 669 C C . LEU A 1 88 ? -5.094 7.555 -4.166 1.00 91.81 88 LEU A C 1
ATOM 671 O O . LEU A 1 88 ? -6.282 7.326 -3.918 1.00 91.81 88 LEU A O 1
ATOM 675 N N . HIS A 1 89 ? -4.720 8.381 -5.137 1.00 91.06 89 HIS A N 1
ATOM 676 C CA . HIS A 1 89 ? -5.667 9.060 -6.016 1.00 91.06 89 HIS A CA 1
ATOM 677 C C . HIS A 1 89 ? -5.966 8.204 -7.240 1.00 91.06 89 HIS A C 1
ATOM 679 O O . HIS A 1 89 ? -5.380 8.336 -8.309 1.00 91.06 89 HIS A O 1
ATOM 685 N N . LEU A 1 90 ? -6.932 7.310 -7.075 1.00 93.69 90 LEU A N 1
ATOM 686 C CA . LEU A 1 90 ? -7.459 6.516 -8.176 1.00 93.69 90 LEU A CA 1
ATOM 687 C C . LEU A 1 90 ? -8.622 7.254 -8.842 1.00 93.69 90 LEU A C 1
ATOM 689 O O . LEU A 1 90 ? -9.224 8.164 -8.265 1.00 93.69 90 LEU A O 1
ATOM 693 N N . THR A 1 91 ? -8.986 6.844 -10.056 1.00 92.88 91 THR A N 1
ATOM 694 C CA . THR A 1 91 ? -10.124 7.417 -10.783 1.00 92.88 91 THR A CA 1
ATOM 695 C C . THR A 1 91 ? -11.419 7.191 -9.999 1.00 92.88 91 THR A C 1
ATOM 697 O O . THR A 1 91 ? -12.041 6.130 -10.073 1.00 92.88 91 THR A O 1
ATOM 700 N N . LYS A 1 92 ? -11.832 8.201 -9.224 1.00 86.25 92 LYS A N 1
ATOM 701 C CA . LYS A 1 92 ? -12.874 8.081 -8.192 1.00 86.25 92 LYS A CA 1
ATOM 702 C C . LYS A 1 92 ? -14.222 7.607 -8.732 1.00 86.25 92 LYS A C 1
ATOM 704 O O . LYS A 1 92 ? -14.887 6.805 -8.084 1.00 86.25 92 LYS A O 1
ATOM 709 N N . SER A 1 93 ? -14.602 8.050 -9.931 1.00 88.56 93 SER A N 1
ATOM 710 C CA . SER A 1 93 ? -15.825 7.598 -10.611 1.00 88.56 93 SER A CA 1
ATOM 711 C C . SER A 1 93 ? -15.828 6.094 -10.912 1.00 88.56 93 SER A C 1
ATOM 713 O O . SER A 1 93 ? -16.891 5.483 -10.958 1.00 88.56 93 SER A O 1
ATOM 715 N N . MET A 1 94 ? -14.648 5.492 -11.083 1.00 89.44 94 MET A N 1
ATOM 716 C CA . MET A 1 94 ? -14.469 4.081 -11.431 1.00 89.44 94 MET A CA 1
ATOM 717 C C . MET A 1 94 ? -14.208 3.205 -10.206 1.00 89.44 94 MET A C 1
ATOM 719 O O . MET A 1 94 ? -14.700 2.084 -10.155 1.00 89.44 94 MET A O 1
ATOM 723 N N . PHE A 1 95 ? -13.456 3.695 -9.217 1.00 91.19 95 PHE A N 1
ATOM 724 C CA . PHE A 1 95 ? -12.941 2.859 -8.122 1.00 91.19 95 PHE A CA 1
ATOM 725 C C . PHE A 1 95 ? -13.445 3.242 -6.728 1.00 91.19 95 PHE A C 1
ATOM 727 O O . PHE A 1 95 ? -13.226 2.494 -5.777 1.00 91.19 95 PHE A O 1
ATOM 734 N N . GLY A 1 96 ? -14.157 4.363 -6.596 1.00 88.81 96 GLY A N 1
ATOM 735 C CA . GLY A 1 96 ? -14.654 4.832 -5.308 1.00 88.81 96 GLY A CA 1
ATOM 736 C C . GLY A 1 96 ? -13.524 5.271 -4.378 1.00 88.81 96 GLY A C 1
ATOM 737 O O . GLY A 1 96 ? -12.570 5.920 -4.805 1.00 88.81 96 GLY A O 1
ATOM 738 N N . ASN A 1 97 ? -13.661 4.952 -3.091 1.00 91.56 97 ASN A N 1
ATOM 739 C CA . ASN A 1 97 ? -12.685 5.318 -2.069 1.00 91.56 97 ASN A CA 1
ATOM 740 C C . ASN A 1 97 ? -11.653 4.203 -1.862 1.00 91.56 97 ASN A C 1
ATOM 742 O O . ASN A 1 97 ? -12.003 3.020 -1.825 1.00 91.56 97 ASN A O 1
ATOM 746 N N . SER A 1 98 ? -10.397 4.597 -1.649 1.00 93.38 98 SER A N 1
ATOM 747 C CA . SER A 1 98 ? -9.314 3.713 -1.218 1.00 93.38 98 SER A CA 1
ATOM 748 C C . SER A 1 98 ? -9.018 3.879 0.272 1.00 93.38 98 SER A C 1
ATOM 750 O O . SER A 1 98 ? -9.097 4.991 0.796 1.00 93.38 98 SER A O 1
ATOM 752 N N . SER A 1 99 ? -8.629 2.809 0.962 1.00 92.44 99 SER A N 1
ATOM 753 C CA . SER A 1 99 ? -8.205 2.877 2.366 1.00 92.44 99 SER A CA 1
ATOM 754 C C . SER A 1 99 ? -7.243 1.749 2.743 1.00 92.44 99 SER A C 1
ATOM 756 O O . SER A 1 99 ? -6.990 0.854 1.941 1.00 92.44 99 SER A O 1
ATOM 758 N N . SER A 1 100 ? -6.722 1.786 3.974 1.00 92.38 100 SER A 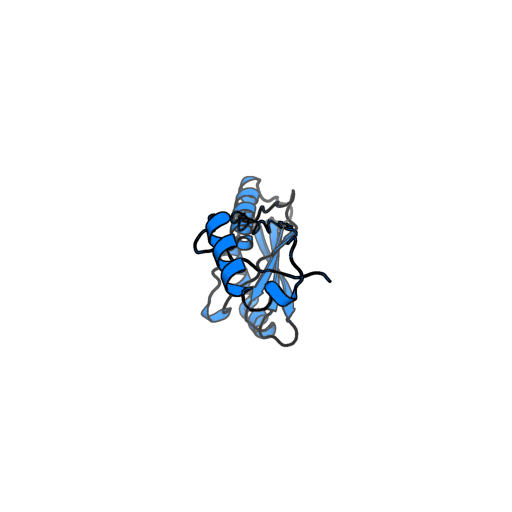N 1
ATOM 759 C CA . SER A 1 100 ? -5.940 0.695 4.580 1.00 92.38 100 SER A CA 1
ATOM 760 C C . SER A 1 100 ? -4.761 0.233 3.721 1.00 92.38 100 SER A C 1
ATOM 762 O O . SER A 1 100 ? -4.672 -0.940 3.372 1.00 92.38 100 SER A O 1
ATOM 764 N N . PHE A 1 101 ? -3.885 1.169 3.352 1.00 95.12 101 PHE A N 1
ATOM 765 C CA . PHE A 1 101 ? -2.663 0.834 2.632 1.00 95.12 101 PHE A CA 1
ATOM 766 C C . PHE A 1 101 ? -1.677 0.103 3.552 1.00 95.12 101 PHE A C 1
ATOM 768 O O . PHE A 1 101 ? -1.385 0.569 4.654 1.00 95.12 101 PHE A O 1
ATOM 775 N N . GLU A 1 102 ? -1.147 -1.021 3.083 1.00 94.00 102 GLU A N 1
ATOM 776 C CA . GLU A 1 102 ? -0.239 -1.898 3.816 1.00 94.00 102 GLU A CA 1
ATOM 777 C C . GLU A 1 102 ? 0.927 -2.324 2.921 1.00 94.00 102 GLU A C 1
ATOM 779 O O . GLU A 1 102 ? 0.744 -2.710 1.765 1.00 94.00 102 GLU A O 1
ATOM 784 N N . VAL A 1 103 ? 2.143 -2.299 3.467 1.00 94.94 103 VAL A N 1
ATOM 785 C CA . VAL A 1 103 ? 3.333 -2.829 2.791 1.00 94.94 103 VAL A CA 1
ATOM 786 C C . VAL A 1 103 ? 3.513 -4.284 3.202 1.00 94.94 103 VAL A C 1
ATOM 788 O O . VAL A 1 103 ? 3.753 -4.569 4.371 1.00 94.94 103 VAL A O 1
ATOM 791 N N . LEU A 1 104 ? 3.435 -5.201 2.238 1.00 94.44 104 LEU A N 1
ATOM 792 C CA . LEU A 1 104 ? 3.558 -6.640 2.489 1.00 94.44 104 LEU A CA 1
ATOM 793 C C . LEU A 1 104 ? 5.002 -7.126 2.329 1.00 94.44 104 LEU A C 1
ATOM 795 O O . LEU A 1 104 ? 5.457 -8.006 3.056 1.00 94.44 104 LEU A O 1
ATOM 799 N N . LYS A 1 105 ? 5.740 -6.558 1.368 1.00 95.00 105 LYS A N 1
ATOM 800 C CA . LYS A 1 105 ? 7.138 -6.908 1.093 1.00 95.00 105 LYS A CA 1
ATOM 801 C C . LYS A 1 105 ? 7.874 -5.715 0.502 1.00 95.00 105 LYS A C 1
ATOM 803 O O . LYS A 1 105 ? 7.403 -5.101 -0.452 1.00 95.00 105 LYS A O 1
ATOM 808 N N . PHE A 1 106 ? 9.070 -5.430 1.008 1.00 94.94 106 PHE A N 1
ATOM 809 C CA . PHE A 1 106 ? 9.937 -4.402 0.439 1.00 94.94 106 PHE A CA 1
ATOM 810 C C . PHE A 1 106 ? 11.418 -4.803 0.542 1.00 94.94 106 PHE A C 1
ATOM 812 O O . PHE A 1 106 ? 11.839 -5.270 1.604 1.00 94.94 106 PHE A O 1
ATOM 819 N N . PRO A 1 107 ? 12.236 -4.627 -0.515 1.00 90.94 107 PRO A N 1
ATOM 820 C CA . PRO A 1 107 ? 13.672 -4.901 -0.464 1.00 90.94 107 PRO A CA 1
ATOM 821 C C . PRO A 1 107 ? 14.392 -4.085 0.622 1.00 90.94 107 PRO A C 1
ATOM 823 O O . PRO A 1 107 ? 14.350 -2.855 0.625 1.00 90.94 107 PRO A O 1
ATOM 826 N N . GLY A 1 108 ? 15.065 -4.775 1.547 1.00 84.69 108 GLY A N 1
ATOM 827 C CA . GLY A 1 108 ? 15.727 -4.147 2.699 1.00 84.69 108 GLY A CA 1
ATOM 828 C C . GLY A 1 108 ? 14.776 -3.708 3.819 1.00 84.69 108 GLY A C 1
ATOM 829 O O . GLY A 1 108 ? 15.216 -3.048 4.754 1.00 84.69 108 GLY A O 1
ATOM 830 N N . GLY A 1 109 ? 13.491 -4.070 3.733 1.00 85.12 109 GLY A N 1
ATOM 831 C CA . GLY A 1 109 ? 12.469 -3.694 4.704 1.00 85.12 109 GLY A CA 1
ATOM 832 C C . GLY A 1 109 ? 12.045 -2.225 4.621 1.00 85.12 109 GLY A C 1
ATOM 833 O O . GLY A 1 109 ? 12.646 -1.397 3.927 1.00 85.12 109 GLY A O 1
ATOM 834 N N . ILE A 1 110 ? 10.966 -1.911 5.336 1.00 82.19 110 ILE A N 1
ATOM 835 C CA . ILE A 1 110 ? 10.548 -0.543 5.648 1.00 82.19 110 ILE A CA 1
ATOM 836 C C . ILE A 1 110 ? 10.217 -0.516 7.137 1.00 82.19 110 ILE A C 1
ATOM 838 O O . ILE A 1 110 ? 9.339 -1.246 7.588 1.00 82.19 110 ILE A O 1
ATOM 842 N N . THR A 1 111 ? 10.904 0.341 7.887 1.00 76.88 111 THR A N 1
ATOM 843 C CA . THR A 1 111 ? 10.542 0.655 9.271 1.00 76.88 111 THR A CA 1
ATOM 844 C C . THR A 1 111 ? 9.719 1.926 9.259 1.00 76.88 111 THR A C 1
ATOM 846 O O . THR A 1 111 ? 10.227 2.983 8.896 1.00 76.88 111 THR A O 1
ATOM 849 N N . ILE A 1 112 ? 8.450 1.827 9.638 1.00 71.19 112 ILE A N 1
ATOM 850 C CA . ILE A 1 112 ? 7.553 2.976 9.737 1.00 71.19 112 ILE A CA 1
ATOM 851 C C . ILE A 1 112 ? 7.369 3.255 11.215 1.00 71.19 112 ILE A C 1
ATOM 853 O O . ILE A 1 112 ? 6.766 2.459 11.929 1.00 71.19 112 ILE A O 1
ATOM 857 N N . ILE A 1 113 ? 7.924 4.370 11.673 1.00 68.19 113 ILE A N 1
ATOM 858 C CA . ILE A 1 113 ? 7.650 4.878 13.011 1.00 68.19 113 ILE A CA 1
ATOM 859 C C . ILE A 1 113 ? 6.348 5.666 12.868 1.00 68.19 113 ILE A C 1
ATOM 861 O O . ILE A 1 113 ? 6.345 6.673 12.153 1.00 68.19 113 ILE A O 1
ATOM 865 N N . PRO A 1 114 ? 5.230 5.205 13.459 1.00 61.50 114 PRO A N 1
ATOM 866 C CA . PRO A 1 114 ? 3.998 5.975 13.424 1.00 61.50 114 PRO A CA 1
ATOM 867 C C . PRO A 1 114 ? 4.283 7.358 14.013 1.00 61.50 114 PRO A C 1
ATOM 869 O O . PRO A 1 114 ? 5.104 7.446 14.933 1.00 61.50 114 PRO A O 1
ATOM 872 N N . PRO A 1 115 ? 3.620 8.425 13.535 1.00 61.66 115 PRO A N 1
ATOM 873 C CA . PRO A 1 115 ? 3.648 9.701 14.226 1.00 61.66 115 PRO A CA 1
ATOM 874 C C . PRO A 1 115 ? 3.303 9.439 15.689 1.00 61.66 115 PRO A C 1
ATOM 876 O O . PRO A 1 115 ? 2.182 9.042 16.011 1.00 61.66 115 PRO A O 1
ATOM 879 N N . GLN A 1 116 ? 4.292 9.581 16.569 1.00 60.31 116 GLN A N 1
ATOM 880 C CA . GLN A 1 116 ? 4.034 9.548 17.991 1.00 60.31 116 GLN A CA 1
ATOM 881 C C . GLN A 1 116 ? 3.335 10.867 18.278 1.00 60.31 116 GLN A C 1
ATOM 883 O O . GLN A 1 116 ? 3.974 11.894 18.496 1.00 60.31 116 GLN A O 1
ATOM 888 N N . HIS A 1 117 ? 2.001 10.863 18.218 1.00 55.94 117 HIS A N 1
ATOM 889 C CA . HIS A 1 117 ? 1.261 11.791 19.052 1.00 55.94 117 HIS A CA 1
ATOM 890 C C . HIS A 1 117 ? 1.824 11.555 20.441 1.00 55.94 117 HIS A C 1
ATOM 892 O O . HIS A 1 117 ? 1.776 10.413 20.904 1.00 55.94 117 HIS A O 1
ATOM 898 N N . ALA A 1 118 ? 2.473 12.579 21.012 1.00 50.19 118 ALA A N 1
ATOM 899 C CA . ALA A 1 118 ? 2.943 12.541 22.386 1.00 50.19 118 ALA A CA 1
ATOM 900 C C . ALA A 1 118 ? 1.865 11.809 23.172 1.00 50.19 118 ALA A C 1
ATOM 902 O O . ALA A 1 118 ? 0.697 12.208 2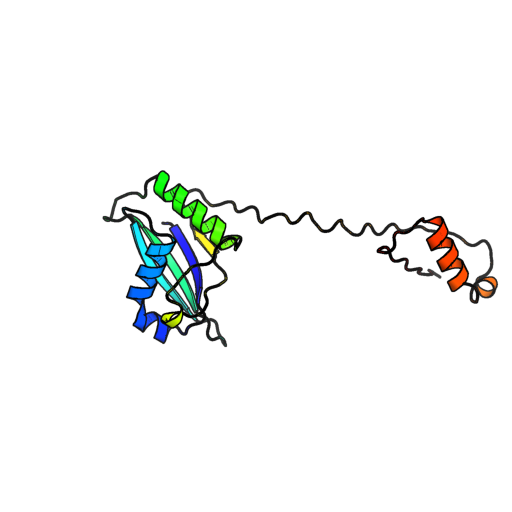3.080 1.00 50.19 118 ALA A O 1
ATOM 903 N N . PHE A 1 119 ? 2.228 10.668 23.772 1.00 55.47 119 PHE A N 1
ATOM 904 C CA . PHE A 1 119 ? 1.280 9.886 24.550 1.00 55.47 119 PHE A CA 1
ATOM 905 C C . PHE A 1 119 ? 0.497 10.897 25.384 1.00 55.47 119 PHE A C 1
ATOM 907 O O . PHE A 1 119 ? 1.147 11.761 25.992 1.00 55.47 119 PHE A O 1
ATOM 914 N N . PRO A 1 120 ? -0.854 10.890 25.342 1.00 53.25 120 PRO A N 1
ATOM 915 C CA . PRO A 1 120 ? -1.611 11.712 26.272 1.00 53.25 120 PRO A CA 1
ATOM 916 C C . PRO A 1 120 ? -0.957 11.456 27.624 1.00 53.25 120 PRO A C 1
ATOM 918 O O . PRO A 1 120 ? -0.740 10.271 27.906 1.00 53.25 120 PRO A O 1
ATOM 921 N N . PRO A 1 121 ? -0.514 12.496 28.360 1.00 50.59 121 PRO A N 1
ATOM 922 C CA . PRO A 1 121 ? 0.215 12.278 29.599 1.00 50.59 121 PRO A CA 1
ATOM 923 C C . PRO A 1 121 ? -0.586 11.246 30.372 1.00 50.59 121 PRO A C 1
ATOM 925 O O . PRO A 1 121 ? -1.785 11.462 30.574 1.00 50.59 121 PRO A O 1
ATOM 928 N N . GLU A 1 122 ? 0.024 10.083 30.643 1.00 49.88 122 GLU A N 1
ATOM 929 C CA . GLU A 1 122 ? -0.623 9.039 31.430 1.00 49.88 122 GLU A CA 1
ATOM 930 C C . GLU A 1 122 ? -1.235 9.770 32.612 1.00 49.88 122 GLU A C 1
ATOM 932 O O . GLU A 1 122 ? -0.520 10.487 33.316 1.00 49.88 122 GLU A O 1
ATOM 937 N N . THR A 1 123 ? -2.562 9.724 32.745 1.00 56.28 123 THR A N 1
ATOM 938 C CA . THR A 1 123 ? -3.231 10.401 33.847 1.00 56.28 123 THR A CA 1
ATOM 939 C C . THR A 1 123 ? -2.687 9.754 35.103 1.00 56.28 123 THR A C 1
ATOM 941 O O . THR A 1 123 ? -3.066 8.634 35.444 1.00 56.28 123 THR A O 1
ATOM 944 N N . LEU A 1 124 ? -1.711 10.414 35.722 1.00 53.19 124 LEU A N 1
ATOM 945 C CA . LEU A 1 124 ? -0.969 9.875 36.837 1.00 53.19 124 LEU A CA 1
ATOM 946 C C . LEU A 1 124 ? -1.967 9.789 37.986 1.00 53.19 124 LEU A C 1
ATOM 948 O O . LEU A 1 124 ? -2.333 10.793 38.594 1.00 53.19 124 LEU A O 1
ATOM 952 N N . HIS A 1 125 ? -2.485 8.590 38.232 1.00 59.00 125 HIS A N 1
ATOM 953 C CA . HIS A 1 125 ? -3.420 8.353 39.319 1.00 59.00 125 HIS A CA 1
ATOM 954 C C . HIS A 1 125 ? -2.636 8.352 40.633 1.00 59.00 125 HIS A C 1
ATOM 956 O O . HIS A 1 125 ? -2.257 7.305 41.157 1.00 59.00 125 HIS A O 1
ATOM 962 N N . ALA A 1 126 ? -2.360 9.545 41.159 1.00 64.56 126 ALA A N 1
ATOM 963 C CA . ALA A 1 126 ? -1.773 9.701 42.478 1.00 64.56 126 ALA A CA 1
ATOM 964 C C . ALA A 1 126 ? -2.787 9.223 43.529 1.00 64.56 126 ALA A C 1
ATOM 966 O O . ALA A 1 126 ? -3.874 9.784 43.674 1.00 64.56 126 ALA A O 1
ATOM 967 N N . THR A 1 127 ? -2.442 8.146 44.233 1.00 65.00 127 THR A N 1
ATOM 968 C CA . THR A 1 127 ? -3.257 7.609 45.327 1.00 65.00 127 THR A CA 1
ATOM 969 C C . THR A 1 127 ? -2.672 8.093 46.646 1.00 65.00 127 THR A C 1
ATOM 971 O O . THR A 1 127 ? -1.484 7.904 46.898 1.00 65.00 127 THR A O 1
ATOM 974 N N . PHE A 1 128 ? -3.502 8.697 47.493 1.00 69.56 128 PHE A N 1
ATOM 975 C CA . PHE A 1 128 ? -3.117 9.139 48.831 1.00 69.56 128 PHE A CA 1
ATOM 976 C C . PHE A 1 128 ? -4.005 8.446 49.859 1.00 69.56 128 PHE A C 1
ATOM 978 O O . PHE A 1 128 ? -5.229 8.460 49.731 1.00 69.56 128 PHE A O 1
ATOM 985 N N . ASN A 1 129 ? -3.386 7.871 50.888 1.00 73.88 129 ASN A N 1
ATOM 986 C CA . ASN A 1 129 ? -4.097 7.265 52.008 1.00 73.88 129 ASN A CA 1
ATOM 987 C C . ASN A 1 129 ? -4.088 8.233 53.188 1.00 73.88 129 ASN A C 1
ATOM 989 O O . ASN A 1 129 ? -3.051 8.808 53.517 1.00 73.88 129 ASN A O 1
ATOM 993 N N . PHE A 1 130 ? -5.230 8.382 53.847 1.00 72.25 130 PHE A N 1
ATOM 994 C CA . PHE A 1 130 ? -5.348 9.140 55.084 1.00 72.25 130 PHE A CA 1
ATOM 995 C C . PHE A 1 130 ? -6.172 8.340 56.087 1.00 72.25 130 PHE A C 1
ATOM 997 O O . PHE A 1 130 ? -7.119 7.646 55.721 1.00 72.25 130 PHE A O 1
ATOM 1004 N N . THR A 1 131 ? -5.808 8.456 57.359 1.00 77.38 131 THR A N 1
ATOM 1005 C CA . THR A 1 131 ? -6.525 7.816 58.461 1.00 77.38 131 THR A CA 1
ATOM 1006 C C . THR A 1 131 ? -7.252 8.890 59.248 1.00 77.38 131 THR A C 1
ATOM 1008 O O . THR A 1 131 ? -6.653 9.884 59.659 1.00 77.38 131 THR A O 1
ATOM 1011 N N . LEU A 1 132 ? -8.548 8.693 59.471 1.00 75.19 132 LEU A N 1
ATOM 1012 C CA . LEU A 1 132 ? -9.328 9.544 60.358 1.00 75.19 132 LEU A CA 1
ATOM 1013 C C . LEU A 1 132 ? -9.320 8.929 61.755 1.00 75.19 132 LEU A C 1
ATOM 1015 O O . LEU A 1 132 ? -9.755 7.797 61.938 1.00 75.19 132 LEU A O 1
ATOM 1019 N N . ASN A 1 133 ? -8.892 9.695 62.755 1.00 83.94 133 ASN A N 1
ATOM 1020 C CA . ASN A 1 133 ? -8.917 9.270 64.161 1.00 83.94 133 ASN A CA 1
ATOM 1021 C C . ASN A 1 133 ? -10.312 9.434 64.798 1.00 83.94 133 ASN A C 1
ATOM 1023 O O . ASN A 1 133 ? -10.435 9.717 65.988 1.00 83.94 133 ASN A O 1
ATOM 1027 N N . PHE A 1 134 ? -11.372 9.291 63.999 1.00 80.06 134 PHE A N 1
ATOM 1028 C CA . PHE A 1 134 ? -12.760 9.447 64.421 1.00 80.06 134 PHE A CA 1
ATOM 1029 C C . PHE A 1 134 ? -13.594 8.261 63.932 1.00 80.06 134 PHE A C 1
ATOM 1031 O O . PHE A 1 134 ? -13.364 7.766 62.828 1.00 80.06 134 PHE A O 1
ATOM 1038 N N . PRO A 1 135 ? -14.591 7.813 64.711 1.00 78.94 135 PRO A N 1
ATOM 1039 C CA . PRO A 1 135 ? -15.483 6.749 64.274 1.00 78.94 135 PRO A CA 1
ATOM 1040 C C . PRO A 1 135 ? -16.370 7.210 63.105 1.00 78.94 135 PRO A C 1
ATOM 1042 O O . PRO A 1 135 ? -16.789 8.367 63.041 1.00 78.94 135 PRO A O 1
ATOM 1045 N N . ILE A 1 136 ? -16.691 6.285 62.194 1.00 72.94 136 ILE A N 1
ATOM 1046 C CA . ILE A 1 136 ? -17.303 6.585 60.887 1.00 72.94 136 ILE A CA 1
ATOM 1047 C C . ILE A 1 136 ? -18.627 7.368 60.968 1.00 72.94 136 ILE A C 1
ATOM 1049 O O . ILE A 1 136 ? -18.870 8.257 60.155 1.00 72.94 136 ILE A O 1
ATOM 1053 N N . TYR A 1 137 ? -19.438 7.134 62.005 1.00 78.44 137 TYR A N 1
ATOM 1054 C CA . TYR A 1 137 ? -20.717 7.828 62.212 1.00 78.44 137 TYR A CA 1
ATOM 1055 C C . TYR A 1 137 ? -20.566 9.342 62.441 1.00 78.44 137 TYR A C 1
ATOM 1057 O O . TYR A 1 137 ? -21.534 10.084 62.321 1.00 78.44 137 TYR A O 1
ATOM 1065 N N . LYS A 1 138 ? -19.364 9.827 62.786 1.00 75.62 138 LYS A N 1
ATOM 1066 C CA . LYS A 1 138 ? -19.084 11.264 62.943 1.00 75.62 138 LYS A CA 1
ATOM 1067 C C . LYS A 1 138 ? -18.796 11.974 61.622 1.00 75.62 138 LYS A C 1
ATOM 1069 O O . LYS A 1 138 ? -18.838 13.201 61.588 1.00 75.62 138 LYS A O 1
ATOM 1074 N N . VAL A 1 139 ? -18.469 11.227 60.570 1.00 73.69 139 VAL A N 1
ATOM 1075 C CA . VAL A 1 139 ? -17.995 11.775 59.288 1.00 73.69 139 VAL A CA 1
ATOM 1076 C C . VAL A 1 139 ? -18.893 11.413 58.110 1.00 73.69 139 VAL A C 1
ATOM 1078 O O . VAL A 1 139 ? -18.738 11.997 57.043 1.00 73.69 139 VAL A O 1
ATOM 1081 N N . GLN A 1 140 ? -19.853 10.506 58.308 1.00 74.62 140 GLN A N 1
ATOM 1082 C CA . GLN A 1 140 ? -20.768 10.019 57.275 1.00 74.62 140 GLN A CA 1
ATOM 1083 C C . GLN A 1 140 ? -21.530 11.157 56.573 1.00 74.62 140 GLN A C 1
ATOM 1085 O O . GLN A 1 140 ? -21.544 11.210 55.344 1.00 74.62 140 GLN A O 1
ATOM 1090 N N . ASP A 1 141 ? -22.028 12.131 57.340 1.00 81.50 141 ASP A N 1
ATOM 1091 C CA . ASP A 1 141 ? -22.766 13.292 56.813 1.00 81.50 141 ASP A CA 1
ATOM 1092 C C . ASP A 1 141 ? -21.857 14.434 56.317 1.00 81.50 141 ASP A C 1
ATOM 1094 O O . ASP A 1 141 ? -22.339 15.455 55.835 1.00 81.50 141 ASP A O 1
ATOM 1098 N N . ARG A 1 142 ? -20.531 14.297 56.455 1.00 78.25 142 ARG A N 1
ATOM 1099 C CA . ARG A 1 142 ? -19.534 15.326 56.091 1.00 78.25 142 ARG A CA 1
ATOM 1100 C C . ARG A 1 142 ? -18.575 14.870 54.997 1.00 78.25 142 ARG A C 1
ATOM 1102 O O . ARG A 1 142 ? -17.523 15.471 54.787 1.00 78.25 142 ARG A O 1
ATOM 1109 N N . THR A 1 143 ? -18.918 13.789 54.307 1.00 76.81 143 THR A N 1
ATOM 1110 C CA . THR A 1 143 ? -18.089 13.199 53.250 1.00 76.81 143 THR A CA 1
ATOM 1111 C C . THR A 1 143 ? -17.865 14.163 52.083 1.00 76.81 143 THR A C 1
ATOM 1113 O O . THR A 1 143 ? -16.745 14.245 51.578 1.00 76.81 143 THR A O 1
ATOM 1116 N N . ASP A 1 144 ? -18.874 14.954 51.713 1.00 79.75 144 ASP A N 1
ATOM 1117 C CA . ASP A 1 144 ? -18.750 15.990 50.680 1.00 79.75 144 ASP A CA 1
ATOM 1118 C C . ASP A 1 144 ? -17.838 17.149 51.114 1.00 79.75 144 ASP A C 1
ATOM 1120 O O . ASP A 1 144 ? -16.972 17.579 50.353 1.00 79.75 144 ASP A O 1
ATOM 1124 N N . GLU A 1 145 ? -17.950 17.597 52.369 1.00 82.81 145 GLU A N 1
ATOM 1125 C CA . GLU A 1 145 ? -17.083 18.640 52.933 1.00 82.81 145 GLU A CA 1
ATOM 1126 C C . GLU A 1 145 ? -15.617 18.180 52.974 1.00 82.81 145 GLU A C 1
ATOM 1128 O O . GLU A 1 145 ? -14.714 18.909 52.557 1.00 82.81 145 GLU A O 1
ATOM 1133 N N . LEU A 1 146 ? -15.375 16.939 53.411 1.00 79.12 146 LEU A N 1
ATOM 1134 C CA . LEU A 1 146 ? -14.047 16.326 53.413 1.00 79.12 146 LEU A CA 1
ATOM 1135 C C . LEU A 1 146 ? -13.466 16.255 51.994 1.00 79.12 146 LEU A C 1
ATOM 1137 O O . LEU A 1 146 ? -12.302 16.599 51.778 1.00 79.12 146 LEU A O 1
ATOM 1141 N N . LYS A 1 147 ? -14.285 15.858 51.015 1.00 78.12 147 LYS A N 1
ATOM 1142 C CA . LYS A 1 147 ? -13.897 15.786 49.604 1.00 78.12 147 LYS A CA 1
ATOM 1143 C C . LYS A 1 147 ? -13.471 17.156 49.067 1.00 78.12 147 LYS A C 1
ATOM 1145 O O . LYS A 1 147 ? -12.462 17.253 48.369 1.00 78.12 147 LYS A O 1
ATOM 1150 N N . ASP A 1 148 ? -14.201 18.214 49.400 1.00 79.94 148 ASP A N 1
ATOM 1151 C CA . ASP A 1 148 ? -13.890 19.569 48.940 1.00 79.94 148 ASP A CA 1
ATOM 1152 C C . ASP A 1 148 ? -12.651 20.162 49.622 1.00 79.94 148 ASP A C 1
ATOM 1154 O O . ASP A 1 148 ? -11.849 20.831 48.965 1.00 79.94 148 ASP A O 1
ATOM 1158 N N . GLN A 1 149 ? -12.433 19.873 50.907 1.00 80.94 149 GLN A N 1
ATOM 1159 C CA . GLN A 1 149 ? -11.200 20.252 51.606 1.00 80.94 149 GLN A CA 1
ATOM 1160 C C . GLN A 1 149 ? -9.972 19.555 51.006 1.00 80.94 149 GLN A C 1
ATOM 1162 O O . GLN A 1 149 ? -8.944 20.197 50.792 1.00 80.94 149 GLN A O 1
ATOM 1167 N N . MET A 1 150 ? -10.081 18.270 50.653 1.00 77.81 150 MET A N 1
ATOM 1168 C CA . MET A 1 150 ? -8.993 17.542 49.992 1.00 77.81 150 MET A CA 1
ATOM 1169 C C . MET A 1 150 ? -8.675 18.107 48.605 1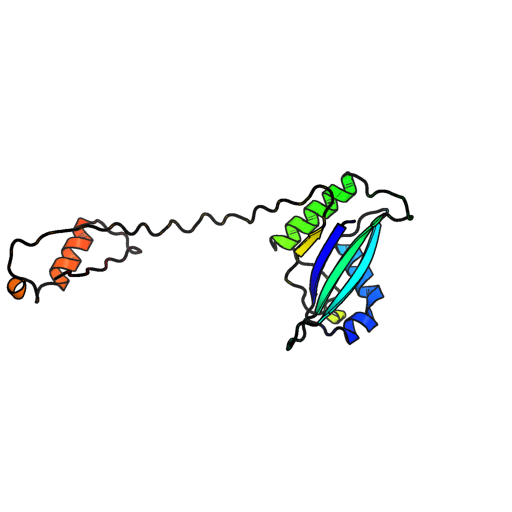.00 77.81 150 MET A C 1
ATOM 1171 O O . MET A 1 150 ? -7.503 18.296 48.291 1.00 77.81 150 MET A O 1
ATOM 1175 N N . LYS A 1 151 ? -9.686 18.448 47.793 1.00 75.56 151 LYS A N 1
ATOM 1176 C CA . LYS A 1 151 ? -9.461 19.110 46.493 1.00 75.56 151 LYS A CA 1
ATOM 1177 C C . LYS A 1 151 ? -8.704 20.431 46.645 1.00 75.56 151 LYS A C 1
ATOM 1179 O O . LYS A 1 151 ? -7.797 20.700 45.863 1.00 75.56 151 LYS A O 1
ATOM 1184 N N . LYS A 1 152 ? -9.062 21.236 47.655 1.00 78.25 152 LYS A N 1
ATOM 1185 C CA . LYS A 1 152 ? -8.377 22.501 47.964 1.00 78.25 152 LYS A CA 1
ATOM 1186 C C . LYS A 1 152 ? -6.937 22.272 48.428 1.00 78.25 152 LYS A C 1
ATOM 1188 O O . LYS A 1 152 ? -6.046 22.976 47.971 1.00 78.25 152 LYS A O 1
ATOM 1193 N N . GLY A 1 153 ? -6.705 21.290 49.303 1.00 77.12 153 GLY A N 1
ATOM 1194 C CA . GLY A 1 153 ? -5.371 20.972 49.824 1.00 77.12 153 GLY A CA 1
ATOM 1195 C C . GLY A 1 153 ? -4.421 20.369 48.785 1.00 77.12 153 GLY A C 1
ATOM 1196 O O . GLY A 1 153 ? -3.222 20.622 48.840 1.00 77.12 153 GLY A O 1
ATOM 1197 N N . LEU A 1 154 ? -4.951 19.611 47.822 1.00 76.88 154 LEU A N 1
ATOM 1198 C CA . LEU A 1 154 ? -4.179 18.990 46.741 1.00 76.88 154 LEU A CA 1
ATOM 1199 C C . LEU A 1 154 ? -3.923 19.927 45.549 1.00 76.88 154 LEU A C 1
ATOM 1201 O O . LEU A 1 154 ? -3.232 19.519 44.622 1.00 76.88 154 LEU A O 1
ATOM 1205 N N . LEU A 1 155 ? -4.453 2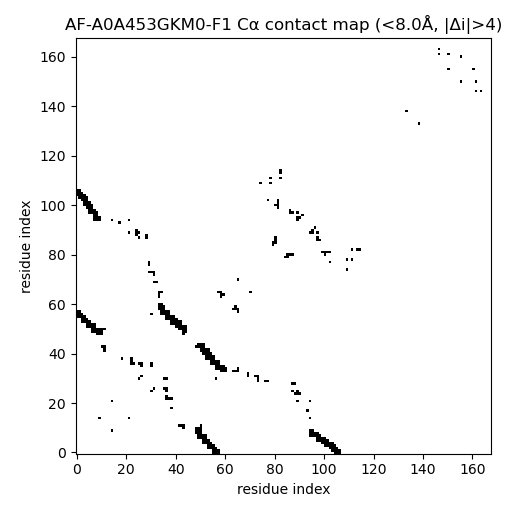1.161 45.572 1.00 77.88 155 LEU A N 1
ATOM 1206 C CA . LEU A 1 155 ? -4.293 22.169 44.512 1.00 77.88 155 LEU A CA 1
ATOM 1207 C C . LEU A 1 155 ? -4.611 21.625 43.107 1.00 77.88 155 LEU A C 1
ATOM 1209 O O . LEU A 1 155 ? -3.883 21.889 42.153 1.00 77.88 155 LEU A O 1
ATOM 1213 N N . LEU A 1 156 ? -5.696 20.854 42.991 1.00 69.44 156 LEU A N 1
ATOM 1214 C CA . LEU A 1 156 ? -6.061 20.209 41.731 1.00 69.44 156 LEU A CA 1
ATOM 1215 C C . LEU A 1 156 ? -6.429 21.239 40.651 1.00 69.44 156 LEU A C 1
ATOM 1217 O O . LEU A 1 156 ? -7.165 22.196 40.909 1.00 69.44 156 LEU A O 1
ATOM 1221 N N . ASN A 1 157 ? -5.961 21.009 39.426 1.00 67.50 157 ASN A N 1
ATOM 1222 C CA . ASN A 1 157 ? -6.326 21.789 38.246 1.00 67.50 157 ASN A CA 1
ATOM 1223 C C . ASN A 1 157 ? -7.780 21.511 37.818 1.00 67.50 157 ASN A C 1
ATOM 1225 O O . ASN A 1 157 ? -8.350 20.464 38.117 1.00 67.50 157 ASN A O 1
ATOM 1229 N N . SER A 1 158 ? -8.394 22.414 37.043 1.00 67.50 158 SER A N 1
ATOM 1230 C CA . SER A 1 158 ? -9.799 22.283 36.602 1.00 67.50 158 SER A CA 1
ATOM 1231 C C . SER A 1 158 ? -10.114 21.018 35.785 1.00 67.50 158 SER A C 1
ATOM 1233 O O . SER A 1 158 ? -11.280 20.671 35.618 1.00 67.50 158 SER A O 1
ATOM 1235 N N . ASN A 1 159 ? -9.095 20.343 35.251 1.00 64.31 159 ASN A N 1
ATOM 1236 C CA . ASN A 1 159 ? -9.190 19.095 34.491 1.00 64.31 159 ASN A CA 1
ATOM 1237 C C . ASN A 1 159 ? -8.872 17.836 35.324 1.00 64.31 159 ASN A C 1
ATOM 1239 O O . ASN A 1 159 ? -8.891 16.733 34.779 1.00 64.31 159 ASN A O 1
ATOM 1243 N N . GLU A 1 160 ? -8.600 17.977 36.622 1.00 65.44 160 GLU A N 1
ATOM 1244 C CA . GLU A 1 160 ? -8.258 16.879 37.525 1.00 65.44 160 GLU A CA 1
ATOM 1245 C C . GLU A 1 160 ? -9.468 16.472 38.384 1.00 65.44 160 GLU A C 1
ATOM 1247 O O . GLU A 1 160 ? -10.159 17.292 38.990 1.00 65.44 160 GLU A O 1
ATOM 1252 N N . GLY A 1 161 ? -9.750 15.168 38.422 1.00 69.88 161 GLY A N 1
ATOM 1253 C CA . GLY A 1 161 ? -10.880 14.591 39.149 1.00 69.88 161 GLY A CA 1
ATOM 1254 C C . GLY A 1 161 ? -10.427 13.776 40.357 1.00 69.88 161 GLY A C 1
ATOM 1255 O O . GLY A 1 161 ? -9.504 12.975 40.260 1.00 69.88 161 G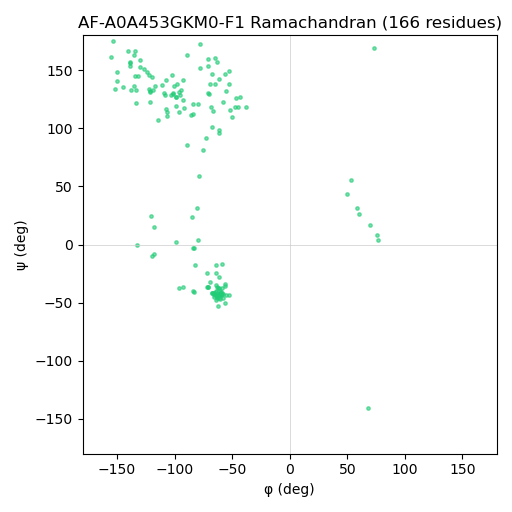LY A O 1
ATOM 1256 N N . MET A 1 162 ? -11.119 13.925 41.490 1.00 69.62 162 MET A N 1
ATOM 1257 C CA . MET A 1 162 ? -10.847 13.154 42.708 1.00 69.62 162 MET A CA 1
ATOM 1258 C C . MET A 1 162 ? -11.966 12.144 42.990 1.00 69.62 162 MET A C 1
ATOM 1260 O O . MET A 1 162 ? -13.147 12.511 43.038 1.00 69.62 162 MET A O 1
ATOM 1264 N N . ARG A 1 163 ? -11.591 10.882 43.237 1.00 67.75 163 ARG A N 1
ATOM 1265 C CA . ARG A 1 163 ? -12.499 9.805 43.659 1.00 67.75 163 ARG A CA 1
ATOM 1266 C C . ARG A 1 163 ? -12.038 9.253 45.006 1.00 67.75 163 ARG A C 1
ATOM 1268 O O . ARG A 1 163 ? -10.901 8.816 45.126 1.00 67.75 163 ARG A O 1
ATOM 1275 N N . ALA A 1 164 ? -12.915 9.291 46.004 1.00 65.75 164 ALA A N 1
ATOM 1276 C CA . ALA A 1 164 ? -12.659 8.709 47.317 1.00 65.75 164 ALA A CA 1
ATOM 1277 C C . ALA A 1 164 ? -13.264 7.301 47.370 1.00 65.75 164 ALA A C 1
ATOM 1279 O O . ALA A 1 164 ? -14.426 7.127 47.006 1.00 65.75 164 ALA A O 1
ATOM 1280 N N . ASN A 1 165 ? -12.487 6.318 47.825 1.00 63.12 165 ASN A N 1
ATOM 1281 C CA . ASN A 1 165 ? -12.962 4.966 48.116 1.00 63.12 165 ASN A CA 1
ATOM 1282 C C . ASN A 1 165 ? -12.714 4.699 49.606 1.00 63.12 165 ASN A C 1
ATOM 1284 O O . ASN A 1 165 ? -11.617 4.968 50.091 1.00 63.12 165 ASN A O 1
ATOM 1288 N N . ALA A 1 166 ? -13.705 4.171 50.321 1.00 61.16 166 ALA A N 1
ATOM 1289 C CA . ALA A 1 166 ? -13.525 3.697 51.690 1.00 61.16 166 ALA A CA 1
ATOM 1290 C C . ALA A 1 166 ? -13.253 2.187 51.666 1.00 61.16 166 ALA A C 1
ATOM 1292 O O . ALA A 1 166 ? -14.005 1.443 51.036 1.00 61.16 166 ALA A O 1
ATOM 1293 N N . ALA A 1 167 ? -12.190 1.743 52.333 1.00 55.69 167 ALA A N 1
ATOM 1294 C CA . ALA A 1 167 ? -11.969 0.333 52.642 1.00 55.69 167 ALA A CA 1
ATOM 1295 C C . ALA A 1 167 ? -12.411 0.095 54.094 1.00 55.69 167 ALA A C 1
ATOM 1297 O O . ALA A 1 167 ? -12.005 0.853 54.977 1.00 55.69 167 ALA A O 1
ATOM 1298 N N . LEU A 1 168 ? -13.288 -0.894 54.300 1.00 45.22 168 LEU A N 1
ATOM 1299 C CA . LEU A 1 168 ? -13.697 -1.392 55.619 1.00 45.22 168 LEU A CA 1
ATOM 1300 C C . LEU A 1 168 ? -12.688 -2.419 56.133 1.00 45.22 168 LEU A C 1
ATOM 1302 O O . LEU A 1 168 ? -12.213 -3.221 55.296 1.00 45.22 168 LEU A O 1
#

Secondary structure (DSSP, 8-state):
-EEEEEEESS-HHHHHHTHHHHHHHHHHHH--TTEEEEEEEEEEPTTSS-EEEEEEEEESSTT----HHHHHHHHHHHHHHHTTSS-----HHHH--EEEEEEEE-TT------------------------SS-GGGTGGGHHHHHHHHHHHTT--TT---------

Radius of gyration: 28.62 Å; Cα contacts (8 Å, |Δi|>4): 205; chains: 1; bounding box: 41×34×83 Å